Protein AF-A0A958T5G3-F1 (afdb_monomer)

Sequence (118 aa):
MKNISLSILLLVSTLLSAQNQQEIYTIIDSVSSQRIKKDIKTLVDF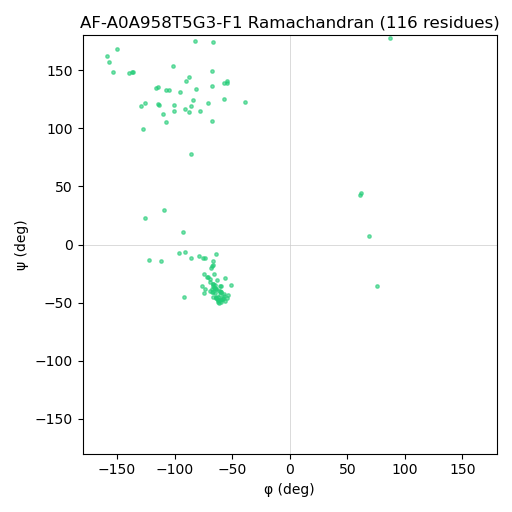GTRNTFSDTISNTRGIGAARRWIKQEFETISKNCNTCLEVFYQKDFVTKEGNSRVPHDAWVVNVVAVQKGTK

pLDDT: mean 89.97, std 14.09, range [55.16, 98.75]

Solvent-accessible surface area (backbone atoms only — not comparable to full-atom values): 7038 Å² total; per-residue (Å²): 110,72,69,58,56,53,54,53,56,61,57,56,60,74,72,68,72,66,87,60,68,67,56,57,52,53,55,58,69,68,62,52,70,68,59,52,51,50,54,53,47,57,64,54,64,21,75,42,73,47,82,89,44,50,59,78,45,80,66,35,14,29,32,20,49,52,55,50,54,46,51,52,52,50,50,53,13,55,77,56,77,59,50,42,54,71,50,78,50,72,48,81,47,59,30,79,98,31,97,88,35,95,54,66,45,67,51,71,48,77,44,73,46,69,75,81,80,132

Radius of gyration: 24.2 Å; Cα contacts (8 Å, |Δi|>4): 112; chains: 1; bounding box: 45×28×76 Å

Nearest PDB structures (foldseek):
  5oxf-assembly1_C  TM=2.805E-01  e=1.420E+00  Campylobacter jejuni
  5t7v-assembly1_S1  TM=3.975E-01  e=3.473E+00  Staphylococcus aureus
  6yc7-assembly1_B  TM=5.017E-01  e=6.581E+00  Corynebacterium glutamicum
  5owv-assembly1_D  TM=2.805E-01  e=2.367E+00  Campylobacter jejuni
  3ta1-assembly1_C  TM=3.919E-01  e=7.971E+00  Archaeoglobus fulgidus DSM 4304

Secondary structure (DSSP, 8-state):
-HHHHHHHHHHHGGG---S-HHHHHHHHHT--HHHHHHHHHHHHHTS---TTS-SS-SSSHHHHHHHHHHHHHHHHHHHTTS-EEEEEEEEEE-STT-TT-SS-EEEEEEEEEEPPP-

Mean predicted aligned error: 7.94 Å

Structure (mmCIF, N/CA/C/O backbone):
data_AF-A0A958T5G3-F1
#
_entry.id   AF-A0A958T5G3-F1
#
loop_
_atom_site.group_PDB
_atom_site.id
_atom_site.type_symbol
_atom_site.label_atom_id
_atom_site.label_alt_id
_atom_site.label_comp_id
_atom_site.label_asym_id
_atom_site.label_entity_id
_atom_site.label_seq_id
_atom_site.pdbx_PDB_ins_code
_atom_site.Cartn_x
_atom_site.Cartn_y
_atom_site.Cartn_z
_atom_site.occupancy
_atom_site.B_iso_or_equiv
_atom_site.auth_seq_id
_atom_site.auth_comp_id
_atom_site.auth_asym_id
_atom_site.auth_atom_id
_atom_site.pdbx_PDB_model_num
ATOM 1 N N . MET A 1 1 ? -17.513 7.692 61.888 1.00 55.44 1 MET A N 1
ATOM 2 C CA . MET A 1 1 ? -16.776 8.302 60.753 1.00 55.44 1 MET A CA 1
ATOM 3 C C . MET A 1 1 ? -15.743 7.353 60.137 1.00 55.44 1 MET A C 1
ATOM 5 O O . MET A 1 1 ? -15.806 7.160 58.933 1.00 55.44 1 MET A O 1
ATOM 9 N N . LYS A 1 2 ? -14.879 6.678 60.920 1.00 55.16 2 LYS A N 1
ATOM 10 C CA . LYS A 1 2 ? -13.908 5.673 60.413 1.00 55.16 2 LYS A CA 1
ATOM 11 C C . LYS A 1 2 ? -14.529 4.552 59.560 1.00 55.16 2 LYS A C 1
ATOM 13 O O . LYS A 1 2 ? -14.010 4.244 58.495 1.00 55.16 2 LYS A O 1
ATOM 18 N N . ASN A 1 3 ? -15.668 4.005 59.986 1.00 55.19 3 ASN A N 1
ATOM 19 C CA . ASN A 1 3 ? -16.317 2.891 59.281 1.00 55.19 3 ASN A CA 1
ATOM 20 C C . ASN A 1 3 ? -16.964 3.326 57.953 1.00 55.19 3 ASN A C 1
ATOM 22 O O . ASN A 1 3 ? -17.024 2.535 57.025 1.00 55.19 3 ASN A O 1
ATOM 26 N N . ILE A 1 4 ? -17.383 4.593 57.835 1.00 62.41 4 ILE A N 1
ATOM 27 C CA . ILE A 1 4 ? -17.942 5.152 56.591 1.00 62.41 4 ILE A CA 1
ATOM 28 C C . ILE A 1 4 ? -16.822 5.390 55.569 1.00 62.41 4 ILE A C 1
ATOM 30 O O . ILE A 1 4 ? -16.978 5.035 54.405 1.00 62.41 4 ILE A O 1
ATOM 34 N N . SER A 1 5 ? -15.663 5.906 56.003 1.00 60.78 5 SER A N 1
ATOM 35 C CA . SER A 1 5 ? -14.484 6.032 55.129 1.00 60.78 5 SER A CA 1
ATOM 36 C C . SER A 1 5 ? -13.990 4.684 54.601 1.00 60.78 5 SER A C 1
ATOM 38 O O . SER A 1 5 ? -13.561 4.612 53.454 1.00 60.78 5 SER A O 1
ATOM 40 N N . LEU A 1 6 ? -14.073 3.619 55.406 1.00 59.19 6 LEU A N 1
ATOM 41 C CA . LEU A 1 6 ? -13.661 2.276 54.989 1.00 59.19 6 LEU A CA 1
ATOM 42 C C . LEU A 1 6 ? -14.610 1.687 53.930 1.00 59.19 6 LEU A C 1
ATOM 44 O O . LEU A 1 6 ? -14.146 1.113 52.947 1.00 59.19 6 LEU A O 1
ATOM 48 N N . SER A 1 7 ? -15.923 1.897 54.082 1.00 59.84 7 SER A N 1
ATOM 49 C CA . SER A 1 7 ? -16.925 1.464 53.097 1.00 59.84 7 SER A CA 1
ATOM 50 C C . SER A 1 7 ? -16.818 2.213 51.766 1.00 59.84 7 SER A C 1
ATOM 52 O O . SER A 1 7 ? -17.009 1.613 50.713 1.00 59.84 7 SER A O 1
ATOM 54 N N . ILE A 1 8 ? -16.473 3.506 51.792 1.00 62.16 8 ILE A N 1
ATOM 55 C CA . ILE A 1 8 ? -16.257 4.306 50.574 1.00 62.16 8 ILE A CA 1
ATOM 56 C C . ILE A 1 8 ? -15.013 3.817 49.819 1.00 62.16 8 ILE A C 1
ATOM 58 O O . ILE A 1 8 ? -15.052 3.681 48.599 1.00 62.16 8 ILE A O 1
ATOM 62 N N . LEU A 1 9 ? -13.931 3.483 50.530 1.00 61.09 9 LEU A N 1
ATOM 63 C CA . LEU A 1 9 ? -12.697 2.981 49.916 1.00 61.09 9 LEU A CA 1
ATOM 64 C C . LEU A 1 9 ? -12.891 1.612 49.234 1.00 61.09 9 LEU A C 1
ATOM 66 O O . LEU A 1 9 ? -12.313 1.366 48.178 1.00 61.09 9 LEU A O 1
ATOM 70 N N . LEU A 1 10 ? -13.739 0.746 49.802 1.00 59.66 10 LEU A N 1
ATOM 71 C CA . LEU A 1 10 ? -14.068 -0.571 49.241 1.00 59.66 10 LEU A CA 1
ATOM 72 C C . LEU A 1 10 ? -14.999 -0.493 48.015 1.00 59.66 10 LEU A C 1
ATOM 74 O O . LEU A 1 10 ? -14.987 -1.384 47.174 1.00 59.66 10 LEU A O 1
ATOM 78 N N . LEU A 1 11 ? -15.799 0.572 47.894 1.00 59.44 11 LEU A N 1
ATOM 79 C CA . LEU A 1 11 ? -16.652 0.797 46.723 1.00 59.44 11 LEU A CA 1
ATOM 80 C C . LEU A 1 11 ? -15.827 1.290 45.520 1.00 59.44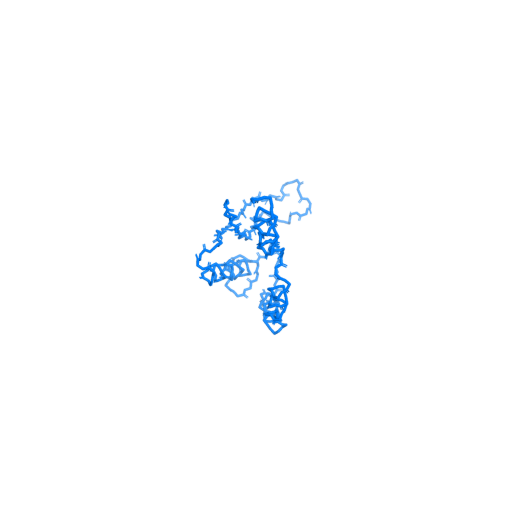 11 LEU A C 1
ATOM 82 O O . LEU A 1 11 ? -16.072 0.889 44.384 1.00 59.44 11 LEU A O 1
ATOM 86 N N . VAL A 1 12 ? -14.800 2.110 45.773 1.00 60.03 12 VAL A N 1
ATOM 87 C CA . VAL A 1 12 ? -13.921 2.689 44.740 1.00 60.03 12 VAL A CA 1
ATOM 88 C C . VAL A 1 12 ? -13.023 1.638 44.074 1.00 60.03 12 VAL A C 1
ATOM 90 O O . VAL A 1 12 ? -12.722 1.764 42.888 1.00 60.03 12 VAL A O 1
ATOM 93 N N . SER A 1 13 ? -12.640 0.563 44.772 1.00 60.03 13 SER A N 1
ATOM 94 C CA . SER A 1 13 ? -11.818 -0.510 44.187 1.00 60.03 13 SER A CA 1
ATOM 95 C C . SER A 1 13 ? -12.543 -1.333 43.116 1.00 60.03 13 SER A C 1
ATOM 97 O O . SER A 1 13 ? -11.884 -1.927 42.268 1.00 60.03 13 SER A O 1
ATOM 99 N N . THR A 1 14 ? -13.881 -1.327 43.093 1.00 58.38 14 THR A N 1
ATOM 100 C CA . THR A 1 14 ? -14.674 -2.018 42.056 1.00 58.38 14 THR A CA 1
ATOM 101 C C . THR A 1 14 ? -14.754 -1.260 40.726 1.00 58.38 14 THR A C 1
ATOM 103 O O . THR A 1 14 ? -15.188 -1.823 39.726 1.00 58.38 14 THR A O 1
ATOM 106 N N . LEU A 1 15 ? -14.292 -0.004 40.684 1.00 56.62 15 LEU A N 1
ATOM 107 C CA . LEU A 1 15 ? -14.271 0.828 39.473 1.00 56.62 15 LEU A CA 1
ATOM 108 C C . LEU A 1 15 ? -12.966 0.699 38.671 1.00 56.62 15 LEU A C 1
ATOM 110 O O . LEU A 1 15 ? -12.865 1.226 37.564 1.00 56.62 15 LEU A O 1
ATOM 114 N N . LEU A 1 16 ? -11.967 -0.015 39.196 1.00 58.59 16 LEU A N 1
ATOM 115 C CA . LEU A 1 16 ? -10.714 -0.294 38.496 1.00 58.59 16 LEU A CA 1
ATOM 116 C C . LEU A 1 16 ? -10.890 -1.535 37.615 1.00 58.59 16 LEU A C 1
ATOM 118 O O . LEU A 1 16 ? -10.476 -2.636 37.966 1.00 58.59 16 LEU A O 1
ATOM 122 N N . SER A 1 17 ? -11.532 -1.359 36.462 1.00 60.94 17 SER A N 1
ATOM 123 C CA . SER A 1 17 ? -11.544 -2.395 35.428 1.00 60.94 17 SER A CA 1
ATOM 124 C C . SER A 1 17 ? -10.210 -2.376 34.679 1.00 60.94 17 SER A C 1
ATOM 126 O O . SER A 1 17 ? -9.878 -1.399 34.009 1.00 60.94 17 SER A O 1
ATOM 128 N N . ALA A 1 18 ? -9.431 -3.452 34.802 1.00 67.38 18 ALA A N 1
ATOM 129 C CA . ALA A 1 18 ? -8.356 -3.760 33.859 1.00 67.38 18 ALA A CA 1
ATOM 130 C C . ALA A 1 18 ? -8.944 -4.096 32.471 1.00 67.38 18 ALA A C 1
ATOM 132 O O . ALA A 1 18 ? -10.164 -4.186 32.328 1.00 67.38 18 ALA A O 1
ATOM 133 N N . GLN A 1 19 ? -8.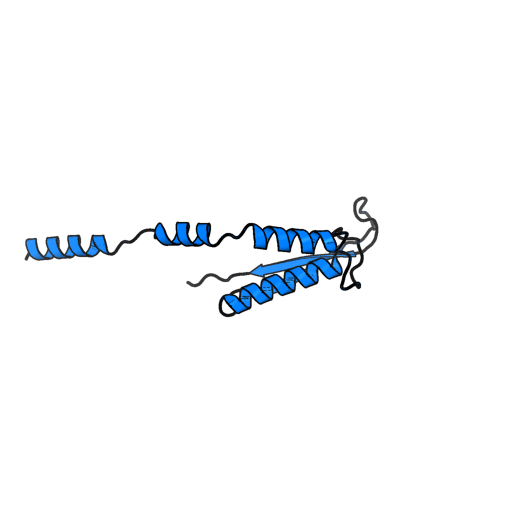080 -4.281 31.462 1.00 63.94 19 GLN A N 1
ATOM 134 C CA . GLN A 1 19 ? -8.470 -4.624 30.085 1.00 63.94 19 GLN A CA 1
ATOM 135 C C . GLN A 1 19 ? -9.642 -5.614 30.048 1.00 63.94 19 GLN A C 1
ATOM 137 O O . GLN A 1 19 ? -9.571 -6.707 30.612 1.00 63.94 19 GLN A O 1
ATOM 142 N N . ASN A 1 20 ? -10.724 -5.211 29.386 1.00 70.12 20 ASN A N 1
ATOM 143 C CA . ASN A 1 20 ? -11.952 -5.983 29.318 1.00 70.12 20 ASN A CA 1
ATOM 144 C C . ASN A 1 20 ? -11.714 -7.260 28.494 1.00 70.12 20 ASN A C 1
ATOM 146 O O . ASN A 1 20 ? -11.603 -7.207 27.269 1.00 70.12 20 ASN A O 1
ATOM 150 N N . GLN A 1 21 ? -11.636 -8.421 29.154 1.00 76.06 21 GLN A N 1
ATOM 151 C CA . GLN A 1 21 ? -11.396 -9.702 28.474 1.00 76.06 21 GLN A CA 1
ATOM 152 C C . GLN A 1 21 ? -12.440 -9.992 27.379 1.00 76.06 21 GLN A C 1
ATOM 154 O O . GLN A 1 21 ? -12.112 -10.638 26.385 1.00 76.06 21 GLN A O 1
ATOM 159 N N . GLN A 1 22 ? -13.668 -9.478 27.514 1.00 84.31 22 GLN A N 1
ATOM 160 C CA . GLN A 1 22 ? -14.732 -9.664 26.526 1.00 84.31 22 GLN A CA 1
ATOM 161 C C . GLN A 1 22 ? -14.437 -8.958 25.192 1.00 84.31 22 GLN A C 1
ATOM 163 O O . GLN A 1 22 ? -14.789 -9.470 24.126 1.00 84.31 22 GLN A O 1
ATOM 168 N N . GLU A 1 23 ? -13.768 -7.804 25.222 1.00 87.19 23 GLU A N 1
ATOM 169 C CA . GLU A 1 23 ? -13.389 -7.069 24.007 1.00 87.19 23 GLU A CA 1
ATOM 170 C C . GLU A 1 23 ? -12.342 -7.838 23.202 1.00 87.19 23 GLU A C 1
ATOM 172 O O . GLU A 1 23 ? -12.433 -7.904 21.978 1.00 87.19 23 GLU A O 1
ATOM 177 N N . ILE A 1 24 ? -11.395 -8.491 23.882 1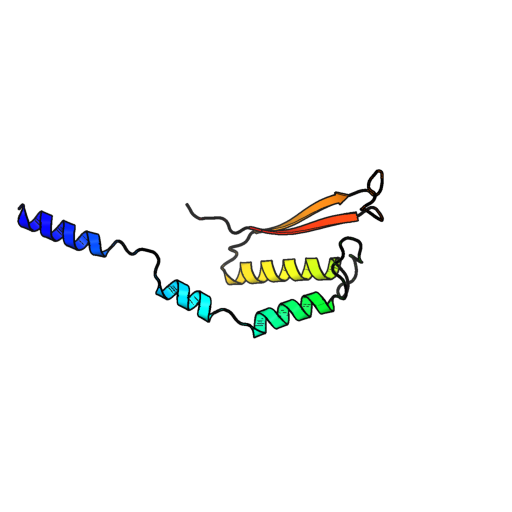.00 89.31 24 ILE A N 1
ATOM 178 C CA . ILE A 1 24 ? -10.367 -9.312 23.232 1.00 89.31 24 ILE A CA 1
ATOM 179 C C . ILE A 1 24 ? -11.012 -10.467 22.458 1.00 89.31 24 ILE A C 1
ATOM 181 O O . ILE A 1 24 ? -10.695 -10.660 21.284 1.00 89.31 24 ILE A O 1
ATOM 185 N N . TYR A 1 25 ? -11.947 -11.200 23.070 1.00 91.69 25 TYR A N 1
ATOM 186 C CA . TYR A 1 25 ? -12.663 -12.272 22.370 1.00 91.69 25 TYR A CA 1
ATOM 187 C C . TYR A 1 25 ? -13.514 -11.742 21.213 1.00 91.69 25 TYR A C 1
ATOM 189 O O . TYR A 1 25 ? -13.497 -12.326 20.137 1.00 91.69 25 TYR A O 1
ATOM 197 N N . TH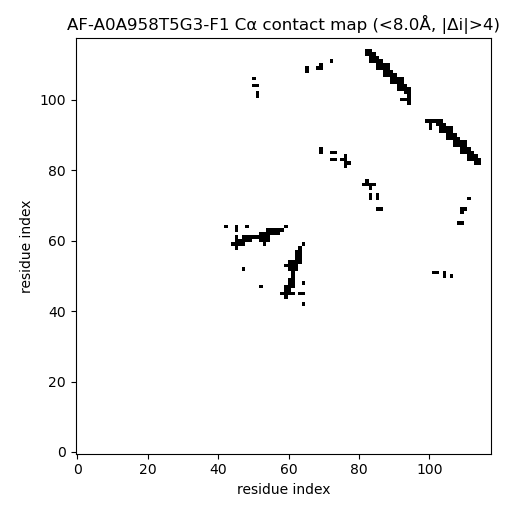R A 1 26 ? -14.147 -10.577 21.375 1.00 93.69 26 THR A N 1
ATOM 198 C CA . THR A 1 26 ? -14.889 -9.924 20.282 1.00 93.69 26 THR A CA 1
ATOM 199 C C . THR A 1 26 ? -13.980 -9.603 19.086 1.00 93.69 26 THR A C 1
ATOM 201 O O . THR A 1 26 ? -14.364 -9.817 17.935 1.00 93.69 26 THR A O 1
ATOM 204 N N . ILE A 1 27 ? -12.752 -9.127 19.331 1.00 92.81 27 ILE A N 1
ATOM 205 C CA . ILE A 1 27 ? -11.760 -8.879 18.273 1.00 92.81 27 ILE A CA 1
ATOM 206 C C . ILE A 1 27 ? -11.373 -10.190 17.583 1.00 92.81 27 ILE A C 1
ATOM 208 O O . ILE A 1 27 ? -11.346 -10.232 16.352 1.00 92.81 27 ILE A O 1
ATOM 212 N N . ILE A 1 28 ? -11.104 -11.250 18.351 1.00 94.06 28 ILE A N 1
ATOM 213 C CA . ILE A 1 28 ? -10.751 -12.573 17.815 1.00 94.06 28 ILE A CA 1
ATOM 214 C C . ILE A 1 28 ? -11.881 -13.114 16.930 1.00 94.06 28 ILE A C 1
ATOM 216 O O . ILE A 1 28 ? -11.624 -13.496 15.789 1.00 94.06 28 ILE A O 1
ATOM 220 N N . ASP A 1 29 ? -13.124 -13.063 17.407 1.00 96.00 29 ASP A N 1
ATOM 221 C CA . ASP A 1 29 ? -14.301 -13.556 16.683 1.00 96.00 29 ASP A CA 1
ATOM 222 C C . ASP A 1 29 ? -14.587 -12.751 15.404 1.00 96.00 29 ASP A C 1
ATOM 224 O O . ASP A 1 29 ? -15.151 -13.273 14.441 1.00 96.00 29 ASP A O 1
ATOM 228 N N . SER A 1 30 ? -14.155 -11.486 15.346 1.00 95.94 30 SER A N 1
ATOM 229 C CA . SER A 1 30 ? -14.280 -10.647 14.146 1.00 95.94 30 SER A CA 1
ATOM 230 C C . SER A 1 30 ? -13.299 -11.014 13.019 1.00 95.94 30 SER A C 1
ATOM 232 O O . SER A 1 30 ? -13.435 -10.533 11.884 1.00 95.94 30 SER A O 1
ATOM 234 N N . VAL A 1 31 ? -12.291 -11.853 13.294 1.00 96.81 31 VAL A N 1
ATOM 235 C CA . VAL A 1 31 ? -11.304 -12.272 12.293 1.00 96.81 31 VAL A CA 1
ATOM 236 C C . VAL A 1 31 ? -11.959 -13.207 11.277 1.00 96.81 31 VAL A C 1
ATOM 238 O O . VAL A 1 31 ? -12.447 -14.284 11.595 1.00 96.81 31 VAL A O 1
ATOM 241 N N . SER A 1 32 ? -11.911 -12.820 10.001 1.00 98.06 32 SER A N 1
ATOM 242 C CA . SER A 1 32 ? -12.488 -13.600 8.905 1.00 98.06 32 SER A CA 1
ATOM 243 C C . SER A 1 32 ? -11.404 -14.199 8.014 1.00 98.06 32 SER A C 1
ATOM 245 O O . SER A 1 32 ? -10.740 -13.489 7.253 1.00 98.06 32 SER A O 1
ATOM 247 N N . SER A 1 33 ? -11.272 -15.528 8.041 1.00 98.38 33 SER A N 1
ATOM 248 C CA . SER A 1 33 ? -10.382 -16.270 7.135 1.00 98.38 33 SER A CA 1
ATOM 249 C C . SER A 1 33 ? -10.746 -16.051 5.662 1.00 98.38 33 SER A C 1
ATOM 251 O O . SER A 1 33 ? -9.865 -15.922 4.812 1.00 98.38 33 SER A O 1
ATOM 253 N N . GLN A 1 34 ? -12.042 -15.931 5.359 1.00 98.44 34 GLN A N 1
ATOM 254 C CA . GLN A 1 34 ? -12.538 -15.662 4.011 1.00 98.44 34 GLN A CA 1
ATOM 255 C C . GLN A 1 34 ? -12.103 -14.281 3.502 1.00 98.44 34 GLN A C 1
ATOM 257 O O . GLN A 1 34 ? -11.687 -14.165 2.347 1.00 98.44 34 GLN A O 1
ATOM 262 N N . ARG A 1 35 ? -12.148 -13.242 4.353 1.00 97.69 35 ARG A N 1
ATOM 263 C CA . ARG A 1 35 ? -11.646 -11.902 4.001 1.00 97.69 35 ARG A CA 1
ATOM 264 C C . ARG A 1 35 ? -10.143 -11.941 3.722 1.00 97.69 35 ARG A C 1
ATOM 266 O O . ARG A 1 35 ? -9.722 -11.518 2.654 1.00 97.69 35 ARG A O 1
ATOM 273 N N . ILE A 1 36 ? -9.361 -12.554 4.617 1.00 98.38 36 ILE A N 1
ATOM 274 C CA . ILE A 1 36 ? -7.903 -12.697 4.454 1.00 98.38 36 ILE A CA 1
ATOM 275 C C . ILE A 1 36 ? -7.566 -13.426 3.145 1.00 98.38 36 ILE A C 1
ATOM 277 O O . ILE A 1 36 ? -6.701 -12.987 2.389 1.00 98.38 36 ILE A O 1
ATOM 281 N N . LYS A 1 37 ? -8.276 -14.518 2.829 1.00 98.62 37 LYS A N 1
ATOM 282 C CA . LYS A 1 37 ? -8.087 -15.255 1.571 1.00 98.62 37 LYS A CA 1
ATOM 283 C C . LYS A 1 37 ? -8.375 -14.385 0.345 1.00 98.62 37 LYS A C 1
ATOM 285 O O . LYS A 1 37 ? -7.644 -14.482 -0.641 1.00 98.62 37 LYS A O 1
ATOM 290 N N . LYS A 1 38 ? -9.418 -13.551 0.392 1.00 98.62 38 LYS A N 1
ATOM 291 C CA . LYS A 1 38 ? -9.751 -12.613 -0.688 1.00 98.62 38 LYS A CA 1
ATOM 292 C C . LYS A 1 38 ? -8.630 -11.594 -0.899 1.00 98.62 38 LYS A C 1
ATOM 294 O O . LYS A 1 38 ? -8.214 -11.404 -2.038 1.00 98.62 38 LYS A O 1
ATOM 299 N N . ASP A 1 39 ? -8.098 -11.017 0.174 1.00 98.44 39 ASP A N 1
ATOM 300 C CA . ASP A 1 39 ? -7.012 -10.031 0.106 1.00 98.44 39 ASP A CA 1
ATOM 301 C C . ASP A 1 39 ? -5.728 -10.654 -0.460 1.00 98.44 39 ASP A C 1
ATOM 303 O O . ASP A 1 39 ? -5.107 -10.105 -1.373 1.00 98.44 39 ASP A O 1
ATOM 307 N N . ILE A 1 40 ? -5.370 -11.856 0.011 1.00 98.50 40 ILE A N 1
ATOM 308 C CA . ILE A 1 40 ? -4.239 -12.628 -0.523 1.00 98.50 40 ILE A CA 1
ATOM 309 C C . ILE A 1 40 ? -4.432 -12.896 -2.015 1.00 98.50 40 ILE A C 1
ATOM 311 O O . ILE A 1 40 ? -3.499 -12.687 -2.791 1.00 98.50 40 ILE A O 1
ATOM 315 N N . LYS A 1 41 ? -5.627 -13.337 -2.430 1.00 98.56 41 LYS A N 1
ATOM 316 C CA . LYS A 1 41 ? -5.920 -13.604 -3.840 1.00 98.56 41 LYS A CA 1
ATOM 317 C C . LYS A 1 41 ? -5.751 -12.345 -4.689 1.00 98.56 41 LYS A C 1
ATOM 319 O O . LYS A 1 41 ? -5.019 -12.400 -5.669 1.00 98.56 41 LYS A O 1
ATOM 324 N N . THR A 1 42 ? -6.338 -11.219 -4.283 1.00 98.38 42 THR A N 1
ATOM 325 C CA . THR A 1 42 ? -6.176 -9.937 -4.987 1.00 98.38 42 THR A CA 1
ATOM 326 C C . THR A 1 42 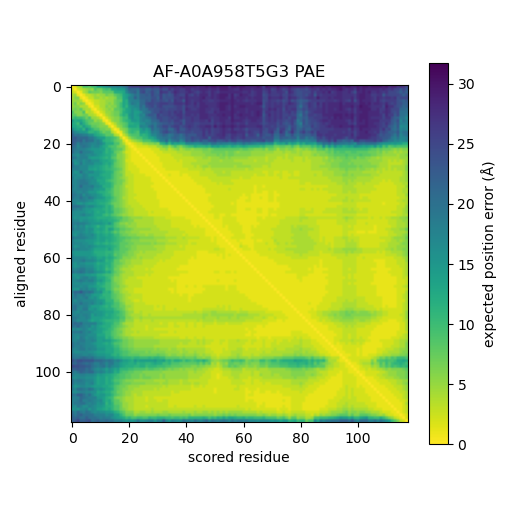? -4.700 -9.578 -5.153 1.00 98.38 42 THR A C 1
ATOM 328 O O . T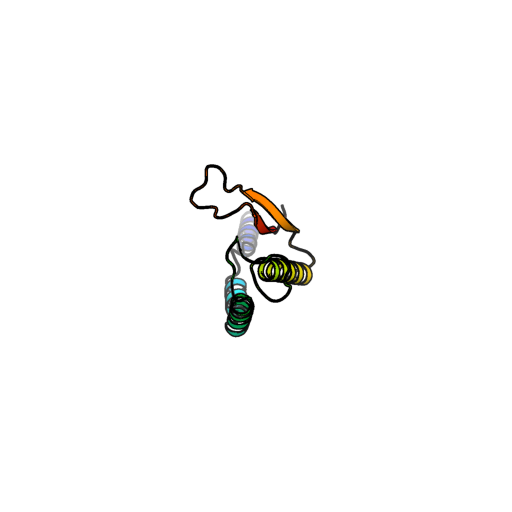HR A 1 42 ? -4.253 -9.242 -6.247 1.00 98.38 42 THR A O 1
ATOM 331 N N . LEU A 1 43 ? -3.910 -9.717 -4.085 1.00 98.19 43 LEU A N 1
ATOM 332 C CA . LEU A 1 43 ? -2.484 -9.408 -4.114 1.00 98.19 43 LEU A CA 1
ATOM 333 C C . LEU A 1 43 ? -1.660 -10.342 -5.017 1.00 98.19 43 LEU A C 1
ATOM 335 O O . LEU A 1 43 ? -0.660 -9.905 -5.592 1.00 98.19 43 LEU A O 1
ATOM 339 N N . VAL A 1 44 ? -2.039 -11.618 -5.115 1.00 98.06 44 VAL A N 1
ATOM 340 C CA . VAL A 1 44 ? -1.413 -12.602 -6.014 1.00 98.06 44 VAL A CA 1
ATOM 341 C C . VAL A 1 44 ? -1.812 -12.347 -7.468 1.00 98.06 44 VAL A C 1
ATOM 343 O O . VAL A 1 44 ? -0.962 -12.438 -8.354 1.00 98.06 44 VAL A O 1
ATOM 346 N N . ASP A 1 45 ? -3.065 -11.967 -7.714 1.00 98.38 45 ASP A N 1
ATOM 347 C CA . ASP A 1 45 ? -3.616 -11.755 -9.056 1.00 98.38 45 ASP A CA 1
ATOM 348 C C . ASP A 1 45 ? -2.972 -10.562 -9.792 1.00 98.38 45 ASP A C 1
ATOM 350 O O . ASP A 1 45 ? -2.990 -10.524 -11.021 1.00 98.38 45 ASP A O 1
ATOM 354 N N . PHE A 1 46 ? -2.287 -9.646 -9.088 1.00 98.56 46 PHE A N 1
ATOM 355 C CA . PHE A 1 46 ? -1.424 -8.636 -9.728 1.00 98.56 46 PHE A CA 1
ATOM 356 C C . PHE A 1 46 ? -0.216 -9.239 -10.471 1.00 98.56 46 PHE A C 1
ATOM 358 O O . PHE A 1 46 ? 0.526 -8.515 -11.143 1.00 98.56 46 PHE A O 1
ATOM 365 N N . GLY A 1 47 ? 0.033 -10.545 -10.338 1.00 98.31 47 GLY A N 1
ATOM 366 C CA . GLY A 1 47 ? 1.042 -11.319 -11.064 1.00 98.31 47 GLY A CA 1
ATOM 367 C C . GLY A 1 47 ? 2.481 -11.112 -10.585 1.00 98.31 47 GLY A C 1
ATOM 368 O O . GLY A 1 47 ? 3.269 -12.052 -10.577 1.00 98.31 47 GLY A O 1
ATOM 369 N N . THR A 1 48 ? 2.851 -9.903 -10.163 1.00 97.88 48 THR A N 1
ATOM 370 C CA . THR A 1 48 ? 4.135 -9.616 -9.512 1.00 97.88 48 THR A CA 1
ATOM 371 C C . THR A 1 48 ? 4.021 -8.402 -8.595 1.00 97.88 48 THR A C 1
ATOM 373 O O . THR A 1 48 ? 3.258 -7.475 -8.856 1.00 97.88 48 THR A O 1
ATOM 376 N N . ARG A 1 49 ? 4.804 -8.413 -7.513 1.00 96.62 49 ARG A N 1
ATOM 377 C CA . ARG A 1 49 ? 4.975 -7.301 -6.560 1.00 96.62 49 ARG A CA 1
ATOM 378 C C . ARG A 1 49 ? 6.452 -6.938 -6.394 1.00 96.62 49 ARG A C 1
ATOM 380 O O . ARG A 1 49 ? 6.864 -6.419 -5.365 1.00 96.62 49 ARG A O 1
ATOM 387 N N . ASN A 1 50 ? 7.271 -7.269 -7.389 1.00 96.56 50 ASN A N 1
ATOM 388 C CA . ASN A 1 50 ? 8.676 -6.891 -7.388 1.00 96.56 50 ASN A CA 1
ATOM 389 C C . ASN A 1 50 ? 8.806 -5.365 -7.538 1.00 96.56 50 ASN A C 1
ATOM 391 O O . ASN A 1 50 ? 8.127 -4.780 -8.383 1.00 96.56 50 ASN A O 1
ATOM 395 N N . THR A 1 51 ? 9.685 -4.736 -6.756 1.00 95.38 51 THR A N 1
ATOM 396 C CA . THR A 1 51 ? 9.931 -3.281 -6.767 1.00 95.38 51 THR A CA 1
ATOM 397 C C . THR A 1 51 ? 10.201 -2.724 -8.169 1.00 95.38 51 THR A C 1
ATOM 399 O O . THR A 1 51 ? 9.755 -1.628 -8.485 1.00 95.38 51 THR A O 1
ATOM 402 N N . PHE A 1 52 ? 10.869 -3.497 -9.027 1.00 95.69 52 PHE A N 1
ATOM 403 C CA . PHE A 1 52 ? 11.268 -3.105 -10.381 1.00 95.69 52 PHE A CA 1
ATOM 404 C C . PHE A 1 52 ? 10.246 -3.506 -11.460 1.00 95.69 52 PHE A C 1
ATOM 406 O O . PHE A 1 52 ? 10.536 -3.451 -12.651 1.00 95.69 52 PHE A O 1
ATOM 413 N N . SER A 1 53 ? 9.049 -3.953 -11.066 1.00 96.75 53 SER A N 1
ATOM 414 C CA . SER A 1 53 ? 7.971 -4.279 -12.007 1.00 96.75 53 SER A CA 1
ATOM 415 C C . SER A 1 53 ? 7.174 -3.046 -12.447 1.00 96.75 53 SER A C 1
ATOM 417 O O . SER A 1 53 ? 7.388 -1.937 -11.960 1.00 96.75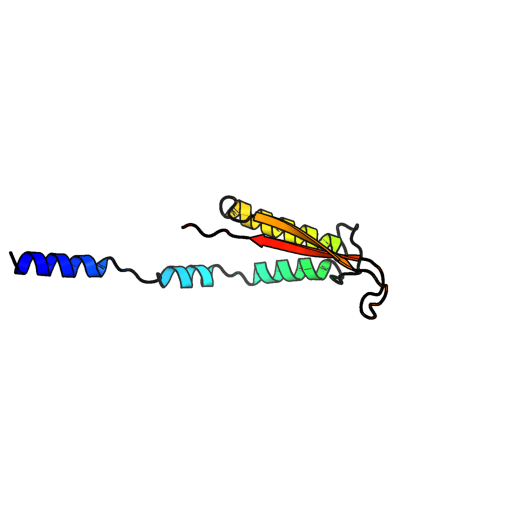 53 SER A O 1
ATOM 419 N N . ASP A 1 54 ? 6.238 -3.245 -13.380 1.00 95.75 54 ASP A N 1
ATOM 420 C CA . ASP A 1 54 ? 5.426 -2.168 -13.946 1.00 95.75 54 ASP A CA 1
ATOM 421 C C . ASP A 1 54 ? 4.687 -1.339 -12.876 1.00 95.75 54 ASP A C 1
ATOM 423 O O . ASP A 1 54 ? 4.137 -1.855 -11.894 1.00 95.75 54 ASP A O 1
ATOM 427 N N . THR A 1 55 ? 4.672 -0.025 -13.098 1.00 96.62 55 THR A N 1
ATOM 428 C CA . THR A 1 55 ? 4.056 0.959 -12.203 1.00 96.62 55 THR A CA 1
ATOM 429 C C . THR A 1 55 ? 2.812 1.622 -12.799 1.00 96.62 55 THR A C 1
ATOM 431 O O . THR A 1 55 ? 2.035 2.240 -12.054 1.00 96.62 55 THR A O 1
ATOM 434 N N . ILE A 1 56 ? 2.603 1.473 -14.113 1.00 96.94 56 ILE A N 1
ATOM 435 C CA . ILE A 1 56 ? 1.567 2.173 -14.875 1.00 96.94 56 ILE A CA 1
ATOM 436 C C . ILE A 1 56 ? 0.285 1.342 -14.931 1.00 96.94 56 ILE A C 1
ATOM 438 O O . ILE A 1 56 ? -0.786 1.884 -14.659 1.00 96.94 56 ILE A O 1
ATOM 442 N N . SER A 1 57 ? 0.373 0.036 -15.211 1.00 97.38 57 SER A N 1
ATOM 443 C CA . SER A 1 57 ? -0.800 -0.839 -15.298 1.00 97.38 57 SER A CA 1
ATOM 444 C C . SER A 1 57 ? -1.657 -0.769 -14.041 1.00 97.38 57 SER A C 1
ATOM 446 O O . SER A 1 57 ? -1.155 -0.711 -12.917 1.00 97.38 57 SER A O 1
ATOM 448 N N . ASN A 1 58 ? -2.974 -0.789 -14.245 1.00 94.75 58 ASN A N 1
ATOM 449 C CA . ASN A 1 58 ? -3.970 -0.838 -13.178 1.00 94.75 58 ASN A CA 1
ATOM 450 C C . ASN A 1 58 ? -4.273 -2.258 -12.697 1.00 94.75 58 ASN A C 1
ATOM 452 O O . ASN A 1 58 ? -4.920 -2.417 -11.668 1.00 94.75 58 ASN A O 1
ATOM 456 N N . THR A 1 59 ? -3.813 -3.280 -13.418 1.00 96.94 59 THR A N 1
ATOM 457 C CA . THR A 1 59 ? -4.180 -4.681 -13.165 1.00 96.94 59 THR A CA 1
ATOM 458 C C . THR A 1 59 ? -2.984 -5.585 -12.896 1.00 96.94 59 THR A C 1
ATOM 460 O O . THR A 1 59 ? -3.168 -6.699 -12.418 1.00 96.94 59 THR A O 1
ATOM 463 N N . ARG A 1 60 ? -1.754 -5.133 -13.168 1.00 98.00 60 ARG A N 1
ATOM 464 C CA . ARG A 1 60 ? -0.541 -5.943 -13.012 1.00 98.00 60 ARG A CA 1
ATOM 465 C C . ARG A 1 60 ? 0.607 -5.122 -12.431 1.00 98.00 60 ARG A C 1
ATOM 467 O O . ARG A 1 60 ? 0.741 -3.943 -12.738 1.00 98.00 60 ARG A O 1
ATOM 474 N N . GLY A 1 61 ? 1.472 -5.769 -11.655 1.00 98.12 61 GLY A N 1
ATOM 475 C CA . GLY A 1 61 ? 2.715 -5.176 -11.160 1.00 98.12 61 GLY A CA 1
ATOM 476 C C . GLY A 1 61 ? 2.580 -4.393 -9.855 1.00 98.12 61 GLY A C 1
ATOM 477 O O . GLY A 1 61 ? 1.497 -4.231 -9.285 1.00 98.12 61 GLY A O 1
ATOM 478 N N . ILE A 1 62 ? 3.720 -3.891 -9.376 1.00 98.12 62 ILE A N 1
ATOM 479 C CA . ILE A 1 62 ? 3.834 -3.187 -8.094 1.00 98.12 62 ILE A CA 1
ATOM 480 C C . ILE A 1 62 ? 3.013 -1.894 -8.057 1.00 98.12 62 ILE A C 1
ATOM 482 O O . ILE A 1 62 ? 2.503 -1.520 -7.000 1.00 98.12 62 ILE A O 1
ATOM 486 N N . GLY A 1 63 ? 2.828 -1.231 -9.206 1.00 98.00 63 GLY A N 1
ATOM 487 C CA . GLY A 1 63 ? 1.992 -0.035 -9.317 1.00 98.00 63 GLY A CA 1
ATOM 488 C C . GLY A 1 63 ? 0.526 -0.289 -8.990 1.00 98.00 63 GLY A C 1
ATOM 489 O O . GLY A 1 63 ? -0.058 0.460 -8.204 1.00 98.00 63 GLY A O 1
ATOM 490 N N . ALA A 1 64 ? -0.054 -1.342 -9.567 1.00 98.44 64 ALA A N 1
ATOM 491 C CA . ALA A 1 64 ? -1.422 -1.755 -9.274 1.00 98.44 64 ALA A CA 1
ATOM 492 C C . ALA A 1 64 ? -1.562 -2.158 -7.798 1.00 98.44 64 ALA A C 1
ATOM 494 O O . ALA A 1 64 ? -2.426 -1.638 -7.089 1.00 98.44 64 ALA A O 1
ATOM 495 N N . ALA A 1 65 ? -0.637 -2.992 -7.307 1.00 98.56 65 ALA A N 1
ATOM 496 C CA . ALA A 1 65 ? -0.663 -3.498 -5.939 1.00 98.56 65 ALA A CA 1
ATOM 497 C C . ALA A 1 65 ? -0.600 -2.385 -4.878 1.00 98.56 65 ALA A C 1
ATOM 499 O O . ALA A 1 65 ? -1.408 -2.378 -3.951 1.00 98.56 65 ALA A O 1
ATOM 500 N N . ARG A 1 66 ? 0.308 -1.404 -5.015 1.00 98.12 66 ARG A N 1
ATOM 501 C CA . ARG A 1 66 ? 0.425 -0.298 -4.043 1.00 98.12 66 ARG A CA 1
ATOM 502 C C . ARG A 1 66 ? -0.811 0.604 -4.026 1.00 98.12 66 ARG A C 1
ATOM 504 O O . ARG A 1 66 ? -1.216 1.053 -2.958 1.00 98.12 66 ARG A O 1
ATOM 511 N N . ARG A 1 67 ? -1.418 0.864 -5.195 1.00 98.44 67 ARG A N 1
ATOM 512 C CA . ARG A 1 67 ? -2.641 1.678 -5.290 1.00 98.44 67 ARG A CA 1
ATOM 513 C C . ARG A 1 67 ? -3.807 0.966 -4.624 1.00 98.44 67 ARG A C 1
ATOM 515 O O . ARG A 1 67 ? -4.546 1.606 -3.884 1.00 98.44 67 ARG A O 1
ATOM 522 N N . TRP A 1 68 ? -3.911 -0.346 -4.826 1.00 98.56 68 TRP A N 1
ATOM 523 C CA . TRP A 1 68 ? -4.898 -1.166 -4.138 1.00 98.56 68 TRP A CA 1
ATOM 524 C C . TRP A 1 68 ? -4.694 -1.143 -2.616 1.00 98.56 68 TRP A C 1
ATOM 526 O O . TRP A 1 68 ? -5.620 -0.782 -1.903 1.00 98.56 68 TRP A O 1
ATOM 536 N N . ILE A 1 69 ? -3.476 -1.384 -2.110 1.00 98.56 69 ILE A N 1
ATOM 537 C CA . ILE A 1 69 ? -3.191 -1.320 -0.659 1.00 98.56 69 ILE A CA 1
ATOM 538 C C . ILE A 1 69 ? -3.550 0.055 -0.075 1.00 98.56 69 ILE A C 1
ATOM 540 O O . ILE A 1 69 ? -4.161 0.134 0.990 1.00 98.56 69 ILE A O 1
ATOM 544 N N . LYS A 1 70 ? -3.211 1.148 -0.774 1.00 98.69 70 LYS A N 1
ATOM 545 C CA . LYS A 1 70 ? -3.575 2.501 -0.330 1.00 98.69 70 LYS A CA 1
ATOM 546 C C . LYS A 1 70 ? -5.092 2.668 -0.231 1.00 98.69 70 LYS A C 1
ATOM 548 O O . LYS A 1 70 ? -5.569 3.214 0.759 1.00 98.69 70 LYS A O 1
ATOM 553 N N . GLN A 1 71 ? -5.835 2.174 -1.221 1.00 98.62 71 GLN A N 1
ATOM 554 C CA . GLN A 1 71 ? -7.296 2.224 -1.228 1.00 98.62 71 GLN A CA 1
ATOM 555 C C . GLN A 1 71 ? -7.912 1.410 -0.082 1.00 98.62 71 GLN A C 1
ATOM 557 O O . GLN A 1 71 ? -8.888 1.861 0.523 1.00 98.62 71 GLN A O 1
ATOM 562 N N . GLU A 1 72 ? -7.345 0.248 0.249 1.00 98.69 72 GLU A N 1
ATOM 563 C CA . GLU A 1 72 ? -7.789 -0.557 1.392 1.00 98.69 72 GLU A CA 1
ATOM 564 C C . GLU A 1 72 ? -7.563 0.190 2.713 1.00 98.69 72 GLU A C 1
ATOM 566 O O . GLU A 1 72 ? -8.489 0.306 3.515 1.00 98.69 72 GLU A O 1
ATOM 571 N N . PHE A 1 73 ? -6.385 0.791 2.920 1.00 98.75 73 PHE A N 1
ATOM 572 C CA . PHE A 1 73 ? -6.121 1.610 4.110 1.00 98.75 73 PHE A CA 1
ATOM 573 C C . PHE A 1 73 ? -7.045 2.827 4.214 1.00 98.75 73 PHE A C 1
ATOM 575 O O . PHE A 1 73 ? -7.537 3.128 5.300 1.00 98.75 73 PHE A O 1
ATOM 582 N N . GLU A 1 74 ? -7.336 3.511 3.108 1.00 98.69 74 GLU A N 1
ATOM 583 C CA . GLU A 1 74 ? -8.308 4.611 3.099 1.00 98.69 74 GLU A CA 1
ATOM 584 C C . GLU A 1 74 ? -9.727 4.139 3.424 1.00 98.69 74 GLU A C 1
ATOM 586 O O . GLU A 1 74 ? -10.463 4.834 4.123 1.00 98.69 74 GLU A O 1
ATOM 591 N N . THR A 1 75 ? -10.115 2.959 2.940 1.00 98.44 75 THR A N 1
ATOM 592 C CA . THR A 1 75 ? -11.424 2.361 3.231 1.00 98.44 75 THR A CA 1
ATOM 593 C C . THR A 1 75 ? -11.533 1.996 4.709 1.00 98.44 75 THR A C 1
ATOM 595 O O . THR A 1 75 ? -12.517 2.350 5.355 1.00 98.44 75 THR A O 1
ATOM 598 N N . ILE A 1 76 ? -10.494 1.374 5.275 1.00 98.06 76 ILE A N 1
ATOM 599 C CA . ILE A 1 76 ? -10.399 1.094 6.714 1.00 98.06 76 ILE A CA 1
ATOM 600 C C . ILE A 1 76 ? -10.489 2.397 7.514 1.00 98.06 76 ILE A C 1
ATOM 602 O O . ILE A 1 76 ? -11.276 2.469 8.454 1.00 98.06 76 ILE A O 1
ATOM 606 N N . SER A 1 77 ? -9.756 3.439 7.102 1.00 98.06 77 SER A N 1
ATOM 607 C CA . SER A 1 77 ? -9.796 4.759 7.739 1.00 98.06 77 SER A CA 1
ATOM 608 C C . SER A 1 77 ? -11.217 5.322 7.774 1.00 98.06 77 SER A C 1
ATOM 610 O O . SER A 1 77 ? -11.707 5.716 8.829 1.00 98.06 77 SER A O 1
ATOM 612 N N . LYS A 1 78 ? -11.933 5.300 6.644 1.00 98.25 78 LYS A N 1
ATOM 613 C CA . LYS A 1 78 ? -13.326 5.769 6.567 1.00 98.25 78 LYS A CA 1
ATOM 614 C C . LYS A 1 78 ? -14.250 4.989 7.502 1.00 98.25 78 LYS A C 1
ATOM 616 O O . LYS A 1 78 ? -15.067 5.601 8.184 1.00 98.25 78 LYS A O 1
ATOM 621 N N . ASN A 1 79 ? -14.074 3.672 7.591 1.00 97.44 79 ASN A N 1
ATOM 622 C CA . ASN A 1 79 ? -14.885 2.807 8.452 1.00 97.44 79 ASN A CA 1
ATOM 623 C C . ASN A 1 79 ? -14.655 3.049 9.955 1.00 97.44 79 ASN A C 1
ATOM 625 O O . ASN A 1 79 ? -15.500 2.675 10.761 1.00 97.44 79 ASN A O 1
ATOM 629 N N . CYS A 1 80 ? -13.545 3.686 10.334 1.00 94.50 80 CYS A N 1
ATOM 630 C CA . CYS A 1 80 ? -13.244 4.090 11.709 1.00 94.50 80 CYS A CA 1
ATOM 631 C C . CYS A 1 80 ? -13.318 5.616 11.918 1.00 94.50 80 CYS A C 1
ATOM 633 O O . CYS A 1 80 ? -12.610 6.148 12.769 1.00 94.50 80 CYS A O 1
ATOM 635 N N . ASN A 1 81 ? -14.154 6.337 11.160 1.00 96.00 81 ASN A N 1
ATOM 636 C CA . ASN A 1 81 ? -14.305 7.799 11.247 1.00 96.00 81 ASN A CA 1
ATOM 637 C C . ASN A 1 81 ? -13.025 8.586 10.907 1.00 96.00 81 ASN A C 1
ATOM 639 O O . ASN A 1 81 ? -12.681 9.565 11.562 1.00 96.00 81 ASN A O 1
ATOM 643 N N . THR A 1 82 ? -12.337 8.184 9.838 1.00 96.25 82 THR A N 1
ATOM 644 C CA . THR A 1 82 ? -11.075 8.783 9.363 1.00 96.25 82 THR A CA 1
ATOM 645 C C . THR A 1 82 ? -9.949 8.676 10.400 1.00 96.25 82 THR A C 1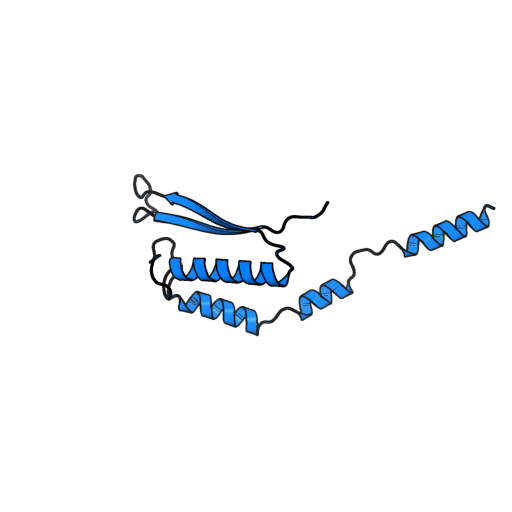
ATOM 647 O O . THR A 1 82 ? -9.193 9.619 10.622 1.00 96.25 82 THR A O 1
ATOM 650 N N . CYS A 1 83 ? -9.826 7.517 11.060 1.00 96.50 83 CYS A N 1
ATOM 651 C CA . CYS A 1 83 ? -8.845 7.332 12.136 1.00 96.50 83 CYS A CA 1
ATOM 652 C C . CYS A 1 83 ? -7.389 7.163 11.662 1.00 96.50 83 CYS A C 1
ATOM 654 O O . CYS A 1 83 ? -6.475 7.204 12.489 1.00 96.50 83 CYS A O 1
ATOM 656 N N . LEU A 1 84 ? -7.155 6.962 10.359 1.00 98.19 84 LEU A N 1
ATOM 657 C CA . LEU A 1 84 ? -5.820 6.763 9.784 1.00 98.19 84 LEU A CA 1
ATOM 658 C C . LEU A 1 84 ? -5.424 7.911 8.851 1.00 98.19 84 LEU A C 1
ATOM 660 O O . LEU A 1 84 ? -6.186 8.280 7.953 1.00 98.19 84 LEU A O 1
ATOM 664 N N . GLU A 1 85 ? -4.184 8.381 8.988 1.00 98.06 85 GLU A N 1
ATOM 665 C CA . GLU A 1 85 ? -3.488 9.199 7.990 1.00 98.06 85 GLU A CA 1
ATOM 666 C C . GLU A 1 85 ? -2.779 8.276 6.990 1.00 98.06 85 GLU A C 1
ATOM 668 O O . GLU A 1 85 ? -1.862 7.543 7.366 1.00 98.06 85 GLU A O 1
ATOM 673 N N . VAL A 1 86 ? -3.213 8.284 5.725 1.00 98.62 86 VAL A N 1
ATOM 674 C CA . VAL A 1 86 ? -2.727 7.358 4.688 1.00 98.62 86 VAL A CA 1
ATOM 675 C C . VAL A 1 86 ? -1.969 8.112 3.598 1.00 98.62 86 VAL A C 1
ATOM 677 O O . VAL A 1 86 ? -2.534 8.966 2.913 1.00 98.62 86 VAL A O 1
ATOM 680 N N . PHE A 1 87 ? -0.701 7.769 3.376 1.00 98.62 87 PHE A N 1
ATOM 681 C CA . PHE A 1 87 ? 0.154 8.451 2.403 1.00 98.62 87 PHE A CA 1
ATOM 682 C C . PHE A 1 87 ? 1.219 7.527 1.799 1.00 98.62 87 PHE A C 1
ATOM 684 O O . PHE A 1 87 ? 1.441 6.401 2.247 1.00 98.62 87 PHE A O 1
ATOM 691 N N . TYR A 1 88 ? 1.871 8.008 0.738 1.00 98.56 88 TYR A N 1
ATOM 692 C CA . TYR A 1 88 ? 3.049 7.356 0.176 1.00 98.56 88 TYR A CA 1
ATOM 693 C C . TYR A 1 88 ? 4.314 7.992 0.741 1.00 98.56 88 TYR A C 1
ATOM 695 O O . TYR A 1 88 ? 4.476 9.209 0.665 1.00 98.56 88 TYR A O 1
ATOM 703 N N . GLN A 1 89 ? 5.240 7.165 1.214 1.00 98.44 89 GLN A N 1
ATOM 704 C CA . GLN A 1 89 ? 6.629 7.565 1.419 1.00 98.44 89 GLN A CA 1
ATOM 705 C C . GLN A 1 89 ? 7.454 6.945 0.294 1.00 98.44 89 GLN A C 1
ATOM 707 O O . GLN A 1 89 ? 7.260 5.780 -0.046 1.00 98.44 89 GLN A O 1
ATOM 712 N N . LYS A 1 90 ? 8.327 7.729 -0.338 1.00 97.25 90 LYS A N 1
ATOM 713 C CA . LYS A 1 90 ? 9.116 7.267 -1.480 1.00 97.25 90 LYS A CA 1
ATOM 714 C C . LYS A 1 90 ? 10.565 7.701 -1.373 1.00 97.25 90 LYS A C 1
ATOM 716 O O . LYS A 1 90 ? 10.838 8.783 -0.859 1.00 97.25 90 LYS A O 1
ATOM 721 N N . ASP A 1 91 ? 11.440 6.872 -1.919 1.00 97.50 91 ASP A N 1
ATOM 722 C CA . ASP A 1 91 ? 12.853 7.169 -2.110 1.00 97.50 91 ASP A CA 1
ATOM 723 C C . ASP A 1 91 ? 13.306 6.707 -3.501 1.00 97.50 91 ASP A C 1
ATOM 725 O O . ASP A 1 91 ? 12.741 5.760 -4.064 1.00 97.50 91 ASP A O 1
ATOM 729 N N . PHE A 1 92 ? 14.273 7.412 -4.081 1.00 96.56 92 PHE A N 1
ATOM 730 C CA . PHE A 1 92 ? 14.786 7.113 -5.414 1.00 96.56 92 PHE A CA 1
ATOM 731 C C . PHE A 1 92 ? 16.095 6.344 -5.302 1.00 96.56 92 PHE A C 1
ATOM 733 O O . PHE A 1 92 ? 17.071 6.844 -4.749 1.00 96.56 92 PHE A O 1
ATOM 740 N N . VAL A 1 93 ? 16.116 5.130 -5.849 1.00 95.50 93 VAL A N 1
ATOM 741 C CA . VAL A 1 93 ? 17.311 4.288 -5.865 1.00 95.50 93 VAL A CA 1
ATOM 742 C C . VAL A 1 93 ? 17.875 4.233 -7.274 1.00 95.50 93 VAL A C 1
ATOM 744 O O . VAL A 1 93 ? 17.139 4.004 -8.237 1.00 95.50 93 VAL A O 1
ATOM 747 N N . THR A 1 94 ? 19.184 4.429 -7.386 1.00 96.75 94 THR A N 1
ATOM 748 C CA . THR A 1 94 ? 19.911 4.354 -8.651 1.00 96.75 94 THR A CA 1
ATOM 749 C C . THR A 1 94 ? 20.638 3.019 -8.778 1.00 96.75 94 THR A C 1
ATOM 751 O O . THR A 1 94 ? 20.987 2.364 -7.791 1.00 96.75 94 THR A O 1
ATOM 754 N N . LYS A 1 95 ? 20.858 2.596 -10.022 1.00 96.12 95 LYS A N 1
ATOM 755 C CA . LYS A 1 95 ? 21.683 1.433 -10.364 1.00 96.12 95 LYS A CA 1
ATOM 756 C C . LYS A 1 95 ? 23.167 1.676 -10.099 1.00 96.12 95 LYS A C 1
ATOM 758 O O . LYS A 1 95 ? 23.909 0.735 -9.819 1.00 96.12 95 LYS A O 1
ATOM 763 N N . GLU A 1 96 ? 23.617 2.915 -10.249 1.00 95.44 96 GLU A N 1
ATOM 764 C CA . GLU A 1 96 ? 25.026 3.272 -10.119 1.00 95.44 96 GLU A CA 1
ATOM 765 C C . GLU A 1 96 ? 25.578 2.860 -8.746 1.00 95.44 96 GLU A C 1
ATOM 767 O O . GLU A 1 96 ? 25.015 3.185 -7.705 1.00 95.44 96 GLU A O 1
ATOM 772 N N . GLY A 1 97 ? 26.660 2.075 -8.748 1.00 92.06 97 GLY A N 1
ATOM 773 C CA . GLY A 1 97 ? 27.271 1.559 -7.521 1.00 92.06 97 GLY A CA 1
ATOM 774 C C . GLY A 1 97 ? 26.444 0.509 -6.762 1.00 92.06 97 GLY A C 1
ATOM 775 O O . GLY A 1 97 ? 26.849 0.114 -5.670 1.00 92.06 97 GLY A O 1
ATOM 776 N N . ASN A 1 98 ? 25.321 0.020 -7.310 1.00 91.50 98 ASN A N 1
ATOM 777 C CA . ASN A 1 98 ? 24.403 -0.873 -6.599 1.00 91.50 98 ASN A CA 1
ATOM 778 C C . ASN A 1 98 ? 24.089 -2.165 -7.372 1.00 91.50 98 ASN A C 1
ATOM 780 O O . ASN A 1 98 ? 23.196 -2.226 -8.215 1.00 91.50 98 ASN A O 1
ATOM 784 N N . SER A 1 99 ? 24.772 -3.253 -7.010 1.00 93.38 99 SER A N 1
ATOM 785 C CA . SER A 1 99 ? 24.610 -4.570 -7.648 1.00 93.38 99 SER A CA 1
ATOM 786 C C . SER A 1 99 ? 23.240 -5.228 -7.435 1.00 93.38 99 SER A C 1
ATOM 788 O O . SER A 1 99 ? 22.912 -6.186 -8.134 1.00 93.38 99 SER A O 1
ATOM 790 N N . ARG A 1 100 ? 22.425 -4.735 -6.491 1.00 93.44 100 ARG A N 1
ATOM 791 C CA . ARG A 1 100 ? 21.069 -5.243 -6.215 1.00 93.44 100 ARG A CA 1
ATOM 792 C C . ARG A 1 100 ? 19.971 -4.442 -6.922 1.00 93.44 100 ARG A C 1
ATOM 794 O O . ARG A 1 100 ? 18.813 -4.856 -6.873 1.00 93.44 100 ARG A O 1
ATOM 801 N N . VAL A 1 101 ? 20.313 -3.325 -7.568 1.00 95.94 101 VAL A N 1
ATOM 802 C CA . VAL A 1 101 ? 19.375 -2.458 -8.293 1.00 95.94 101 VAL A CA 1
ATOM 803 C C . VAL A 1 101 ? 19.603 -2.636 -9.801 1.00 95.94 101 VAL A C 1
ATOM 805 O O . VAL A 1 101 ? 20.601 -2.161 -10.335 1.00 95.94 101 VAL A O 1
ATOM 808 N N . PRO A 1 102 ? 18.714 -3.339 -10.525 1.00 95.12 102 PRO A N 1
ATOM 809 C CA . PRO A 1 102 ? 18.919 -3.653 -11.940 1.00 95.12 102 PRO A CA 1
ATOM 810 C C . PRO A 1 102 ? 18.782 -2.428 -12.859 1.00 95.12 102 PRO A C 1
ATOM 812 O O . PRO A 1 102 ? 19.411 -2.391 -13.924 1.00 95.12 102 PRO A O 1
ATOM 815 N N . HIS A 1 103 ? 17.978 -1.445 -12.448 1.00 95.38 103 HIS A N 1
ATOM 816 C CA . HIS A 1 103 ? 17.790 -0.132 -13.063 1.00 95.38 103 HIS A CA 1
ATOM 817 C C . HIS A 1 103 ? 17.214 0.841 -12.029 1.00 95.38 103 HIS A C 1
ATOM 819 O O . HIS A 1 103 ? 16.644 0.412 -11.023 1.00 95.38 103 HIS A O 1
ATOM 825 N N . ASP A 1 104 ? 17.324 2.136 -12.307 1.00 96.12 104 ASP A N 1
ATOM 826 C CA . ASP A 1 104 ? 16.789 3.185 -11.447 1.00 96.12 104 ASP A CA 1
ATOM 827 C C . ASP A 1 104 ? 15.284 3.007 -11.221 1.00 96.12 104 ASP A C 1
ATOM 829 O O . ASP A 1 104 ? 14.532 2.645 -12.137 1.00 96.12 104 ASP A O 1
ATOM 833 N N . ALA A 1 105 ? 14.838 3.237 -9.989 1.00 95.94 105 ALA A N 1
ATOM 834 C CA . ALA A 1 105 ? 13.442 3.070 -9.622 1.00 95.94 105 ALA A CA 1
ATOM 835 C C . ALA A 1 105 ? 13.066 3.888 -8.385 1.00 95.94 105 ALA A C 1
ATOM 837 O O . ALA A 1 105 ? 13.886 4.201 -7.525 1.00 95.94 105 ALA A O 1
ATOM 838 N N . TRP A 1 106 ? 11.770 4.168 -8.263 1.00 96.44 106 TRP A N 1
ATOM 839 C CA . TRP A 1 106 ? 11.188 4.646 -7.015 1.00 96.44 106 TRP A CA 1
ATOM 840 C C . TRP A 1 106 ? 10.813 3.460 -6.132 1.00 96.44 106 TRP A C 1
ATOM 842 O O . TRP A 1 106 ? 9.937 2.670 -6.492 1.00 96.44 106 TRP A O 1
ATOM 852 N N . VAL A 1 107 ? 11.406 3.382 -4.945 1.00 96.81 107 VAL A N 1
ATOM 853 C CA . VAL A 1 107 ? 10.912 2.518 -3.871 1.00 96.81 107 VAL A CA 1
ATOM 854 C C . VAL A 1 107 ? 9.811 3.283 -3.150 1.00 96.81 107 VAL A C 1
ATOM 856 O O . VAL A 1 107 ? 10.017 4.417 -2.725 1.00 96.81 107 VAL A O 1
ATOM 859 N N . VAL A 1 108 ? 8.619 2.693 -3.057 1.00 98.12 108 VAL A N 1
ATOM 860 C CA . VAL A 1 108 ? 7.438 3.374 -2.512 1.00 98.12 108 VAL A CA 1
ATOM 861 C C . VAL A 1 108 ? 6.775 2.516 -1.448 1.00 98.12 108 VAL A C 1
ATOM 863 O O . VAL A 1 108 ? 6.276 1.431 -1.739 1.00 98.12 108 VAL A O 1
ATOM 866 N N . ASN A 1 109 ? 6.717 3.057 -0.239 1.00 98.44 109 ASN A N 1
ATOM 867 C CA . ASN A 1 109 ? 5.976 2.516 0.884 1.00 98.44 109 ASN A CA 1
ATOM 868 C C . ASN A 1 109 ? 4.557 3.091 0.902 1.00 98.44 109 ASN A C 1
ATOM 870 O O . ASN A 1 109 ? 4.349 4.282 0.650 1.00 98.44 109 ASN A O 1
ATOM 874 N N . VAL A 1 110 ? 3.580 2.246 1.230 1.00 98.50 110 VAL A N 1
ATOM 875 C CA . VAL A 1 110 ? 2.213 2.671 1.552 1.00 98.50 110 VAL A CA 1
ATOM 876 C C . VAL A 1 110 ? 2.087 2.673 3.065 1.00 98.50 110 VAL A C 1
ATOM 878 O O . VAL A 1 110 ? 2.212 1.622 3.689 1.00 98.50 110 VAL A O 1
ATOM 881 N N . VAL A 1 111 ? 1.884 3.848 3.652 1.00 98.62 111 VAL A N 1
ATOM 882 C CA . VAL A 1 111 ? 1.912 4.033 5.104 1.00 98.62 111 VAL A CA 1
ATOM 883 C C . VAL A 1 111 ? 0.532 4.470 5.577 1.00 98.62 111 VAL A C 1
ATOM 885 O O . VAL A 1 111 ? -0.077 5.351 4.973 1.00 98.62 111 VAL A O 1
ATOM 888 N N . ALA A 1 112 ? 0.053 3.851 6.655 1.00 98.56 112 ALA A N 1
ATOM 889 C CA . ALA A 1 112 ? -1.143 4.258 7.378 1.00 98.56 112 ALA A CA 1
ATOM 890 C C . ALA A 1 112 ? -0.791 4.450 8.857 1.00 98.56 112 ALA A C 1
ATOM 892 O O . ALA A 1 112 ? -0.298 3.525 9.502 1.00 98.56 112 ALA A O 1
ATOM 893 N N . VAL A 1 113 ? -1.023 5.652 9.386 1.00 98.19 113 VAL A N 1
ATOM 894 C CA . VAL A 1 113 ? -0.704 6.010 10.775 1.00 98.19 113 VAL A CA 1
ATOM 895 C C . VAL A 1 113 ? -1.993 6.258 11.547 1.00 98.19 113 VAL A C 1
ATOM 897 O O . VAL A 1 113 ? -2.743 7.175 11.214 1.00 98.19 113 VAL A O 1
ATOM 900 N N . GLN A 1 114 ? -2.222 5.482 12.608 1.00 97.06 114 GLN A N 1
ATOM 901 C CA . GLN A 1 114 ? -3.243 5.775 13.613 1.00 97.06 114 GLN A CA 1
ATOM 902 C C . GLN A 1 114 ? -2.617 6.611 14.730 1.00 97.06 114 GLN A C 1
ATOM 904 O O . GLN A 1 114 ? -1.700 6.154 15.413 1.00 97.06 114 GLN A O 1
ATOM 909 N N . LYS A 1 115 ? -3.085 7.847 14.915 1.00 93.75 115 LYS A N 1
ATOM 910 C CA . LYS A 1 115 ? -2.585 8.718 15.988 1.00 93.75 115 LYS A CA 1
ATOM 911 C C . LYS A 1 115 ? -3.270 8.356 17.302 1.00 93.75 115 LYS A C 1
ATOM 913 O O . LYS A 1 115 ? -4.487 8.200 17.343 1.00 93.75 115 LYS A O 1
ATOM 918 N N . GLY A 1 116 ? -2.486 8.234 18.370 1.00 91.12 116 GLY A N 1
ATOM 919 C CA . GLY A 1 116 ? -3.025 8.060 19.715 1.00 91.12 116 GLY A CA 1
ATOM 920 C C . GLY A 1 116 ? -3.749 9.318 20.193 1.00 91.12 116 GLY A C 1
ATOM 921 O O . GLY A 1 116 ? -3.386 10.438 19.824 1.00 91.12 116 GLY A O 1
ATOM 922 N N . THR A 1 117 ? -4.758 9.131 21.034 1.00 83.56 117 THR A N 1
ATOM 923 C CA . THR A 1 117 ? -5.341 10.204 21.843 1.00 83.56 117 THR A CA 1
ATOM 924 C C . THR A 1 117 ? -4.564 10.308 23.155 1.00 83.56 117 THR A C 1
ATOM 926 O O . THR A 1 117 ? -4.079 9.295 23.657 1.00 83.56 117 THR A O 1
ATOM 929 N N . LYS A 1 118 ? -4.389 11.530 23.664 1.00 68.31 118 LYS A N 1
ATOM 930 C CA . LYS A 1 118 ? -3.772 11.764 24.977 1.00 68.31 118 LYS A CA 1
ATOM 931 C C . LYS A 1 118 ? -4.660 11.262 26.108 1.00 68.31 118 LYS A C 1
ATOM 933 O O . LYS A 1 118 ? -5.895 11.285 25.910 1.00 68.31 118 LYS A O 1
#

Foldseek 3Di:
DVVVVVVVVVVVVVVPDDDDPVVVVVVVVPDDPVVVVVLVVQLCQLVDCDQPWDQPDCRHYVNVNLVVVLVVLCVVCVVVVNQKDWDKDWDWDAPVPDPVDPGIGIDIDIDIDGDDDD